Protein AF-M4RYG3-F1 (afdb_monomer)

Nearest PDB structures (foldseek):
  2ox6-assembly2_C  TM=8.100E-01  e=7.794E-06  Shewanella oneidensis MR-1
  7ezy-assembly1_B  TM=7.335E-01  e=9.737E-06  Oceanimonas smirnovii
  1s4k-assembly1_B  TM=7.047E-01  e=8.353E-04  Salmonella enterica subsp. enterica serovar Typhimurium str. LT2
  4ia8-assembly1_B  TM=8.217E-01  e=5.025E-01  Enterobacter sp. RFL1396
  4ia8-assembly1_A  TM=8.139E-01  e=1.224E+00  Enterobacter sp. RFL1396

Radius of gyration: 16.48 Å; Cα contacts (8 Å, |Δi|>4): 133; chains: 1; bounding box: 44×22×44 Å

Secondary structure (DSSP, 8-state):
--HHHHHHHHHHTT--HHHHHHHTTS-HHHHHHHHTTSSPPPHHHHHHHHHHHHHHHHHHHHHHHHHHTT-SSSPEEEEE-SSHHHHHH-TT--S--HHHHHHHHHHHHHHHHHTT--EEEEETT---

pLDDT: mean 92.44, std 10.19, range [41.34, 98.44]

Solvent-accessible surface area (backbone atoms only — not comparable to full-atom values): 7363 Å² total; per-residue (Å²): 130,52,33,68,57,49,52,48,53,41,49,71,43,34,41,53,61,60,52,48,12,59,74,61,74,52,53,46,71,56,52,54,30,22,52,71,57,78,38,85,72,54,69,68,54,53,49,51,52,51,53,49,51,50,53,41,51,55,51,34,53,55,49,46,53,58,49,66,78,54,81,79,72,79,58,49,79,44,79,41,63,95,43,58,73,55,35,75,69,36,95,84,48,74,99,55,56,58,37,32,48,52,39,38,51,52,53,33,45,57,55,31,45,74,73,72,40,54,70,44,79,45,59,67,84,71,84,124

Foldseek 3Di:
DALCVLVVLCVLLQHDLCLLCVLQVHDSVVNVCCNVVVDPDDPSSVVSSVVLVVVLVVVLVVLLVVCVVVPPDAAAEDEAEPDLVRQVPDPPHDNHDNRNSVSSSVVSCVSNVVVVHHYDYDYPPPPD

Mean predicted aligned error: 3.95 Å

Structure (mmCIF, N/CA/C/O backbone):
data_AF-M4RYG3-F1
#
_entry.id   AF-M4RYG3-F1
#
loop_
_atom_site.group_PDB
_atom_site.id
_atom_site.type_symbol
_atom_site.label_atom_id
_atom_site.label_alt_id
_atom_site.label_comp_id
_atom_site.label_asym_id
_atom_site.label_entity_id
_atom_site.label_seq_id
_atom_site.pdbx_PDB_ins_code
_atom_site.Cartn_x
_atom_site.Cartn_y
_atom_site.Cartn_z
_atom_site.occupancy
_atom_site.B_iso_or_equiv
_atom_site.auth_seq_id
_atom_site.auth_comp_id
_atom_site.auth_asym_id
_atom_site.auth_atom_id
_atom_site.pdbx_PDB_model_num
ATOM 1 N N . MET A 1 1 ? 19.816 1.846 -6.768 1.00 91.69 1 MET A N 1
ATOM 2 C CA . MET A 1 1 ? 19.179 0.654 -6.179 1.00 91.69 1 MET A CA 1
ATOM 3 C C . MET A 1 1 ? 19.574 -0.585 -6.973 1.00 91.69 1 MET A C 1
ATOM 5 O O . MET A 1 1 ? 19.619 -0.510 -8.198 1.00 91.69 1 MET A O 1
ATOM 9 N N . SER A 1 2 ? 19.903 -1.695 -6.308 1.00 97.00 2 SER A N 1
ATOM 10 C CA . SER A 1 2 ? 20.164 -2.977 -6.997 1.00 97.00 2 SER A CA 1
ATOM 11 C C . SER A 1 2 ? 18.859 -3.724 -7.337 1.00 97.00 2 SER A C 1
ATOM 13 O O . SER A 1 2 ? 17.842 -3.465 -6.695 1.00 97.00 2 SER A O 1
ATOM 15 N N . PRO A 1 3 ? 18.851 -4.683 -8.287 1.00 98.12 3 PRO A N 1
ATOM 16 C CA . PRO A 1 3 ? 17.680 -5.531 -8.556 1.00 98.12 3 PRO A CA 1
ATOM 17 C C . PRO A 1 3 ? 17.118 -6.243 -7.321 1.00 98.12 3 PRO A C 1
ATOM 19 O O . PRO A 1 3 ? 15.905 -6.265 -7.119 1.00 98.12 3 PRO A O 1
ATOM 22 N N . ALA A 1 4 ? 18.001 -6.781 -6.473 1.00 98.12 4 ALA A N 1
ATOM 23 C CA . ALA A 1 4 ? 17.608 -7.456 -5.239 1.00 98.12 4 ALA A CA 1
ATOM 24 C C . ALA A 1 4 ? 17.014 -6.476 -4.216 1.00 98.12 4 ALA A C 1
ATOM 26 O O . ALA A 1 4 ? 16.006 -6.780 -3.583 1.00 98.12 4 ALA A O 1
ATOM 27 N N . GLU A 1 5 ? 17.607 -5.287 -4.084 1.00 97.94 5 GLU A N 1
ATOM 28 C CA . GLU A 1 5 ? 17.098 -4.227 -3.207 1.00 97.94 5 GLU A CA 1
ATOM 29 C C . GLU A 1 5 ? 15.711 -3.749 -3.661 1.00 97.94 5 GLU A C 1
ATOM 31 O O . GLU A 1 5 ? 14.805 -3.651 -2.839 1.00 97.94 5 GLU A O 1
ATOM 36 N N . PHE A 1 6 ? 15.512 -3.549 -4.968 1.00 98.12 6 PHE A N 1
ATOM 37 C CA . PHE A 1 6 ? 14.218 -3.167 -5.535 1.00 98.12 6 PHE A CA 1
ATOM 38 C C . PHE A 1 6 ? 13.149 -4.232 -5.295 1.00 98.12 6 PHE A C 1
ATOM 40 O O . PHE A 1 6 ? 12.055 -3.905 -4.841 1.00 98.12 6 PHE A O 1
ATOM 47 N N . ASP A 1 7 ? 13.448 -5.511 -5.560 1.00 98.25 7 ASP A N 1
ATOM 48 C CA . ASP A 1 7 ? 12.472 -6.578 -5.310 1.00 98.25 7 ASP A CA 1
ATOM 49 C C . ASP A 1 7 ? 12.146 -6.718 -3.819 1.00 98.25 7 ASP A C 1
ATOM 51 O O . ASP A 1 7 ? 10.994 -6.964 -3.469 1.00 98.25 7 ASP A O 1
ATOM 55 N N . THR A 1 8 ? 13.137 -6.513 -2.948 1.00 98.31 8 THR A N 1
ATOM 56 C CA . THR A 1 8 ? 12.941 -6.551 -1.495 1.00 98.31 8 THR A CA 1
ATOM 57 C C . THR A 1 8 ? 12.017 -5.425 -1.039 1.00 98.31 8 THR A C 1
ATOM 59 O O . THR A 1 8 ? 10.996 -5.717 -0.420 1.00 98.31 8 THR A O 1
ATOM 62 N N . ARG A 1 9 ? 12.309 -4.166 -1.401 1.00 97.81 9 ARG A N 1
ATOM 63 C CA . ARG A 1 9 ? 11.471 -3.014 -1.019 1.00 97.81 9 ARG A CA 1
ATOM 64 C C . ARG A 1 9 ? 10.055 -3.119 -1.581 1.00 97.81 9 ARG A C 1
ATOM 66 O O . ARG A 1 9 ? 9.073 -2.929 -0.878 1.00 97.81 9 ARG A O 1
ATOM 73 N N . ARG A 1 10 ? 9.922 -3.509 -2.849 1.00 98.00 10 ARG A N 1
ATOM 74 C CA . ARG A 1 10 ? 8.618 -3.746 -3.479 1.00 98.00 10 ARG A CA 1
ATOM 75 C C . ARG A 1 10 ? 7.765 -4.735 -2.676 1.00 98.00 10 ARG A C 1
ATOM 77 O O . ARG A 1 10 ? 6.581 -4.498 -2.466 1.00 98.00 10 ARG A O 1
ATOM 84 N N . ARG A 1 11 ? 8.360 -5.853 -2.242 1.00 98.44 11 ARG A N 1
ATOM 85 C CA . ARG A 1 11 ? 7.662 -6.880 -1.452 1.00 98.44 11 ARG A CA 1
ATOM 86 C C . ARG A 1 11 ? 7.344 -6.415 -0.038 1.00 98.44 11 ARG A C 1
ATOM 88 O O . ARG A 1 11 ? 6.287 -6.787 0.456 1.00 98.44 11 ARG A O 1
ATOM 95 N N . SER A 1 12 ? 8.218 -5.637 0.603 1.00 98.06 12 SER A N 1
ATOM 96 C CA . SER A 1 12 ? 7.936 -5.095 1.940 1.00 98.06 12 SER A CA 1
ATOM 97 C C . SER A 1 12 ? 6.786 -4.090 1.920 1.00 98.06 12 SER A C 1
ATOM 99 O O . SER A 1 12 ? 6.028 -4.027 2.878 1.00 98.06 12 SER A O 1
ATOM 101 N N . LEU A 1 13 ? 6.589 -3.389 0.800 1.00 98.12 13 LEU A N 1
ATOM 102 C CA . LEU A 1 13 ? 5.412 -2.552 0.545 1.00 98.12 13 LEU A CA 1
ATOM 103 C C . LEU A 1 13 ? 4.178 -3.355 0.106 1.00 98.12 13 LEU A C 1
ATOM 105 O O . LEU A 1 13 ? 3.184 -2.775 -0.311 1.00 98.12 13 LEU A O 1
ATOM 109 N N . GLY A 1 14 ? 4.227 -4.689 0.137 1.00 98.19 14 GLY A N 1
ATOM 110 C CA . GLY A 1 14 ? 3.093 -5.554 -0.195 1.00 98.19 14 GLY A CA 1
ATOM 111 C C . GLY A 1 14 ? 2.735 -5.612 -1.675 1.00 98.19 14 GLY A C 1
ATOM 112 O O . GLY A 1 14 ? 1.790 -6.310 -2.032 1.00 98.19 14 GLY A O 1
ATOM 113 N N . LEU A 1 15 ? 3.479 -4.922 -2.542 1.00 98.38 15 LEU A N 1
ATOM 114 C CA . LEU A 1 15 ? 3.152 -4.841 -3.957 1.00 98.38 15 LEU A CA 1
ATOM 115 C C . LEU A 1 15 ? 3.365 -6.187 -4.645 1.00 98.38 15 LEU A C 1
ATOM 117 O O . LEU A 1 15 ? 4.376 -6.870 -4.441 1.00 98.38 15 LEU A O 1
ATOM 121 N N . SER A 1 16 ? 2.466 -6.528 -5.557 1.00 98.06 16 SER A N 1
ATOM 122 C CA . SER A 1 16 ? 2.679 -7.525 -6.599 1.00 98.06 16 SER A CA 1
ATOM 123 C C . SER A 1 16 ? 3.504 -6.947 -7.765 1.00 98.06 16 SER A C 1
ATOM 125 O O . SER A 1 16 ? 3.956 -5.798 -7.743 1.00 98.06 16 SER A O 1
ATOM 127 N N . VAL A 1 17 ? 3.782 -7.757 -8.792 1.00 98.19 17 VAL A N 1
ATOM 128 C CA . VAL A 1 17 ? 4.492 -7.274 -9.992 1.00 98.19 17 VAL A CA 1
ATOM 129 C C . VAL A 1 17 ? 3.594 -6.365 -10.831 1.00 98.19 17 VAL A C 1
ATOM 131 O O . VAL A 1 17 ? 4.071 -5.345 -11.319 1.00 98.19 17 VAL A O 1
ATOM 134 N N . ASP A 1 18 ? 2.322 -6.723 -10.978 1.00 98.06 18 ASP A N 1
ATOM 135 C CA . ASP A 1 18 ? 1.312 -5.962 -11.714 1.00 98.06 18 ASP A CA 1
ATOM 136 C C . ASP A 1 18 ? 0.957 -4.647 -11.009 1.00 98.06 18 ASP A C 1
ATOM 138 O O . ASP A 1 18 ? 0.909 -3.608 -11.663 1.00 98.06 18 ASP A O 1
ATOM 142 N N . GLU A 1 19 ? 0.844 -4.632 -9.677 1.00 97.94 19 GLU A N 1
ATOM 143 C CA . GLU A 1 19 ? 0.664 -3.388 -8.913 1.00 97.94 19 GLU A CA 1
ATOM 144 C C . GLU A 1 19 ? 1.871 -2.456 -9.063 1.00 97.94 19 GLU A C 1
ATOM 146 O O . GLU A 1 19 ? 1.712 -1.251 -9.239 1.00 97.94 19 GLU A O 1
ATOM 151 N N . THR A 1 20 ? 3.090 -3.007 -9.071 1.00 98.31 20 THR A N 1
ATOM 152 C CA . THR A 1 20 ? 4.310 -2.217 -9.320 1.00 98.31 20 THR A CA 1
ATOM 153 C C . THR A 1 20 ? 4.339 -1.672 -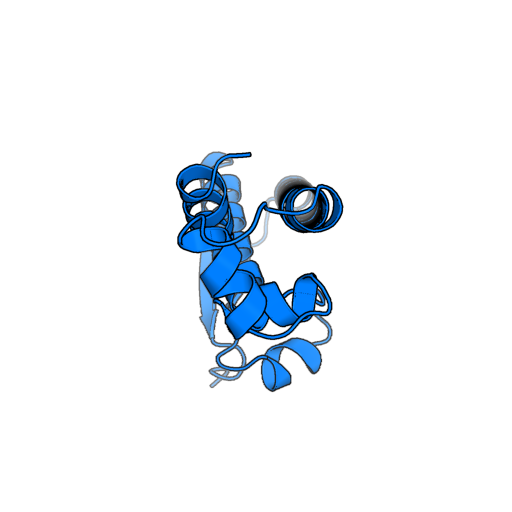10.745 1.00 98.31 20 THR A C 1
ATOM 155 O O . THR A 1 20 ? 4.750 -0.538 -10.978 1.00 98.31 20 THR A O 1
ATOM 158 N N . ALA A 1 21 ? 3.907 -2.474 -11.719 1.00 98.19 21 ALA A N 1
ATOM 159 C CA . ALA A 1 21 ? 3.823 -2.045 -13.105 1.00 98.19 21 ALA A CA 1
ATOM 160 C C . ALA A 1 21 ? 2.813 -0.900 -13.267 1.00 98.19 21 ALA A C 1
ATOM 162 O O . ALA A 1 21 ? 3.144 0.104 -13.898 1.00 98.19 21 ALA A O 1
ATOM 163 N N . ALA A 1 22 ? 1.639 -1.011 -12.639 1.00 97.00 22 ALA A N 1
ATOM 164 C CA . ALA A 1 22 ? 0.630 0.041 -12.608 1.00 97.00 22 ALA A CA 1
ATOM 165 C C . ALA A 1 22 ? 1.152 1.314 -11.922 1.00 97.00 22 ALA A C 1
ATOM 167 O O . ALA A 1 22 ? 1.041 2.395 -12.499 1.00 97.00 22 ALA A O 1
ATOM 168 N N . LEU A 1 23 ? 1.796 1.180 -10.756 1.00 96.56 23 LEU A N 1
ATOM 169 C CA . LEU A 1 23 ? 2.412 2.287 -10.016 1.00 96.56 23 LEU A CA 1
ATOM 170 C C . LEU A 1 23 ? 3.434 3.052 -10.869 1.00 96.56 23 LEU A C 1
ATOM 172 O O . LEU A 1 23 ? 3.458 4.278 -10.863 1.00 96.56 23 LEU A O 1
ATOM 176 N N . CYS A 1 24 ? 4.267 2.333 -11.624 1.00 96.75 24 CYS A N 1
ATOM 177 C CA . CYS A 1 24 ? 5.301 2.931 -12.467 1.00 96.75 24 CYS A CA 1
ATOM 178 C C . CYS A 1 24 ? 4.828 3.281 -13.893 1.00 96.75 24 CYS A C 1
ATOM 180 O O . CYS A 1 24 ? 5.635 3.762 -14.687 1.00 96.75 24 CYS A O 1
ATOM 182 N N . GLY A 1 25 ? 3.571 3.008 -14.262 1.00 97.12 25 GLY A N 1
ATOM 183 C CA . GLY A 1 25 ? 3.057 3.244 -15.618 1.00 97.12 25 GLY A CA 1
ATOM 184 C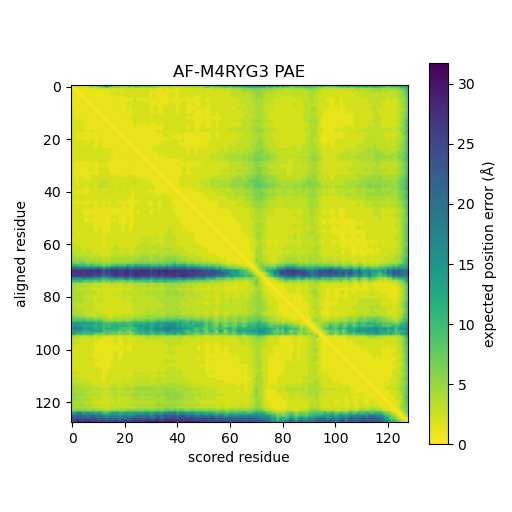 C . GLY A 1 25 ? 3.726 2.391 -16.707 1.00 97.12 25 GLY A C 1
ATOM 185 O O . GLY A 1 25 ? 3.893 2.838 -17.842 1.00 97.12 25 GLY A O 1
ATOM 186 N N . VAL A 1 26 ? 4.141 1.165 -16.375 1.00 98.12 26 VAL A N 1
ATOM 187 C CA . VAL A 1 26 ? 4.825 0.232 -17.287 1.00 98.12 26 VAL A CA 1
ATOM 188 C C . VAL A 1 26 ? 4.085 -1.106 -17.392 1.00 98.12 26 VAL A C 1
ATOM 190 O O . VAL A 1 26 ? 3.024 -1.306 -16.820 1.00 98.12 26 VAL A O 1
ATOM 193 N N . GLN A 1 27 ? 4.643 -2.046 -18.156 1.00 98.25 27 GLN A N 1
ATOM 194 C CA . GLN A 1 27 ? 4.141 -3.420 -18.258 1.00 98.25 27 GLN A CA 1
ATOM 195 C C . GLN A 1 27 ? 4.885 -4.343 -17.282 1.00 98.25 27 GLN A C 1
ATOM 197 O O . GLN A 1 27 ? 6.091 -4.181 -17.090 1.00 98.25 27 GLN A O 1
ATOM 202 N N . ASP A 1 28 ? 4.232 -5.395 -16.782 1.00 98.06 28 ASP A N 1
ATOM 203 C CA . ASP A 1 28 ? 4.815 -6.407 -15.881 1.00 98.06 28 ASP A CA 1
ATOM 204 C C . ASP A 1 28 ? 6.167 -6.948 -16.354 1.00 98.06 28 ASP A C 1
ATOM 206 O O . ASP A 1 28 ? 7.100 -7.143 -15.573 1.00 98.06 28 ASP A O 1
ATOM 210 N N . ARG A 1 29 ? 6.295 -7.192 -17.667 1.00 98.19 29 ARG A N 1
ATOM 211 C CA . ARG A 1 29 ? 7.538 -7.699 -18.266 1.00 98.19 29 ARG A CA 1
ATOM 212 C C . ARG A 1 29 ? 8.722 -6.759 -18.042 1.00 98.19 29 ARG A C 1
ATOM 214 O O . ARG A 1 29 ? 9.853 -7.230 -17.965 1.00 98.19 29 ARG A O 1
ATOM 221 N N . THR A 1 30 ? 8.472 -5.455 -17.952 1.00 98.38 30 THR A N 1
ATOM 222 C CA . THR A 1 30 ? 9.493 -4.438 -17.694 1.00 98.38 30 THR A CA 1
ATOM 223 C C . THR A 1 30 ? 9.980 -4.555 -16.252 1.00 98.38 30 THR A C 1
ATOM 225 O O . THR A 1 30 ? 11.182 -4.679 -16.032 1.00 98.38 30 THR A O 1
ATOM 228 N N . VAL A 1 31 ? 9.059 -4.668 -15.290 1.00 98.25 31 VAL A N 1
ATOM 229 C CA . VAL A 1 31 ? 9.388 -4.877 -13.869 1.00 98.25 31 VAL A CA 1
ATOM 230 C C . VAL A 1 31 ? 10.201 -6.161 -13.669 1.00 98.25 31 VAL A C 1
ATOM 232 O O . VAL A 1 31 ? 11.237 -6.151 -13.008 1.00 98.25 31 VAL A O 1
ATOM 235 N N . ARG A 1 32 ? 9.815 -7.267 -14.319 1.00 98.00 32 ARG A N 1
ATOM 236 C CA . ARG A 1 32 ? 10.567 -8.539 -14.246 1.00 98.00 32 ARG A CA 1
ATOM 237 C C . ARG A 1 32 ? 11.984 -8.433 -14.824 1.00 98.00 32 ARG A C 1
ATOM 239 O O . ARG A 1 32 ? 12.911 -9.081 -14.332 1.00 98.00 32 ARG A O 1
ATOM 246 N N . ARG A 1 33 ? 12.184 -7.619 -15.867 1.00 98.31 33 ARG A N 1
ATOM 247 C CA . ARG A 1 33 ? 13.521 -7.353 -16.427 1.00 98.31 33 ARG A CA 1
ATOM 248 C C . ARG A 1 33 ? 14.385 -6.519 -15.485 1.00 98.31 33 ARG A C 1
ATOM 250 O O . ARG A 1 33 ? 15.582 -6.777 -15.404 1.00 98.31 33 ARG A O 1
ATOM 257 N N . TRP A 1 34 ? 13.795 -5.585 -14.745 1.00 98.38 34 TRP A N 1
ATOM 258 C CA . TRP A 1 34 ? 14.493 -4.868 -13.677 1.00 98.38 34 TRP A CA 1
ATOM 259 C C . TRP A 1 34 ? 14.929 -5.809 -12.552 1.00 98.38 34 TRP A C 1
ATOM 261 O O . TRP A 1 34 ? 16.104 -5.836 -12.202 1.00 98.38 34 TRP A O 1
ATOM 271 N N . GLN A 1 35 ? 14.015 -6.644 -12.051 1.00 96.81 35 GLN A N 1
ATOM 272 C CA . GLN A 1 35 ? 14.267 -7.583 -10.945 1.00 96.81 35 GLN A CA 1
ATOM 273 C C . GLN A 1 35 ? 15.324 -8.647 -11.268 1.00 96.81 35 GLN A C 1
ATOM 275 O O . GLN A 1 35 ? 16.073 -9.066 -10.393 1.00 96.81 35 GLN A O 1
ATOM 280 N N . SER A 1 36 ? 15.405 -9.080 -12.527 1.00 97.50 36 SER A N 1
ATOM 281 C CA . SER A 1 36 ? 16.442 -10.016 -12.989 1.00 97.50 36 SER A CA 1
ATOM 282 C C . SER A 1 36 ? 17.779 -9.341 -13.311 1.00 97.50 36 SER A C 1
ATOM 284 O O . SER A 1 36 ? 18.748 -10.031 -13.614 1.00 97.50 36 SER A O 1
ATOM 286 N N . GLY A 1 37 ? 17.844 -8.006 -13.288 1.00 97.50 37 GLY A N 1
ATOM 287 C CA . GLY A 1 37 ? 19.018 -7.242 -13.712 1.00 97.50 37 GLY A CA 1
ATOM 288 C C . GLY A 1 37 ? 19.243 -7.218 -15.227 1.00 97.50 37 GLY A C 1
ATOM 289 O O . GLY A 1 37 ? 20.267 -6.714 -15.680 1.00 97.50 37 GLY A O 1
ATOM 290 N N . ALA A 1 38 ? 18.297 -7.723 -16.026 1.00 97.38 38 ALA A N 1
ATOM 291 C CA . ALA A 1 38 ? 18.380 -7.705 -17.487 1.00 97.38 38 ALA A CA 1
ATOM 292 C C . ALA A 1 38 ? 18.338 -6.279 -18.064 1.00 97.38 38 ALA A C 1
ATOM 294 O O . ALA A 1 38 ? 18.846 -6.030 -19.157 1.00 97.38 38 ALA A O 1
ATOM 295 N N . THR A 1 39 ? 17.718 -5.345 -17.342 1.00 97.31 39 THR A N 1
ATOM 296 C CA . THR A 1 39 ? 17.718 -3.911 -17.656 1.00 97.31 39 THR A CA 1
ATOM 297 C C . THR A 1 39 ? 17.875 -3.098 -16.373 1.00 97.31 39 THR A C 1
ATOM 299 O O . THR A 1 39 ? 17.354 -3.527 -15.341 1.00 97.31 39 THR A O 1
ATOM 302 N N . PRO A 1 40 ? 18.528 -1.924 -16.417 1.00 97.12 40 PRO A N 1
ATOM 303 C CA . PRO A 1 40 ? 18.657 -1.063 -15.245 1.00 97.12 40 PRO A CA 1
ATOM 304 C C . PRO A 1 40 ? 17.288 -0.577 -14.750 1.00 97.12 40 PRO A C 1
ATOM 306 O O . PRO A 1 40 ? 16.376 -0.361 -15.550 1.00 97.12 40 PRO A O 1
ATOM 309 N N . ILE A 1 41 ? 17.168 -0.392 -13.433 1.00 98.19 41 ILE A N 1
ATOM 310 C CA . ILE A 1 41 ? 15.993 0.210 -12.789 1.00 98.19 41 ILE A CA 1
ATOM 311 C C . ILE A 1 41 ? 16.053 1.735 -12.993 1.00 98.19 41 ILE A C 1
ATOM 313 O O . ILE A 1 41 ? 17.054 2.343 -12.601 1.00 98.19 41 ILE A O 1
ATOM 317 N N . PRO A 1 42 ? 15.024 2.372 -13.579 1.00 97.75 42 PRO A N 1
ATOM 318 C CA . PRO A 1 42 ? 14.951 3.827 -13.682 1.00 97.75 42 PRO A CA 1
ATOM 319 C C . PRO A 1 42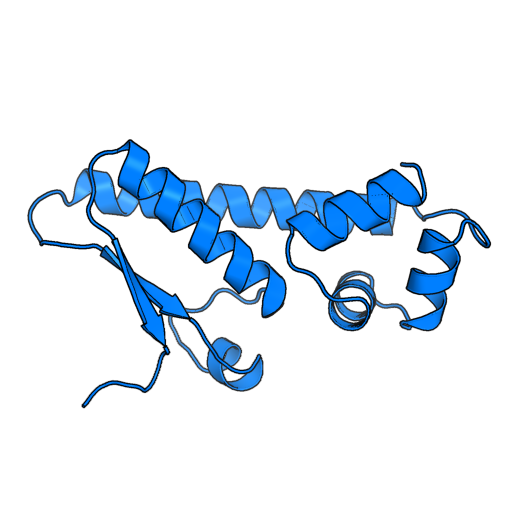 ? 14.872 4.502 -12.307 1.00 97.75 42 PRO A C 1
ATOM 321 O O . PRO A 1 42 ? 14.273 3.957 -11.378 1.00 97.75 42 PRO A O 1
ATOM 324 N N . ALA A 1 43 ? 15.421 5.715 -12.196 1.00 97.31 43 ALA A N 1
ATOM 325 C CA . ALA A 1 43 ? 15.325 6.514 -10.972 1.00 97.31 43 ALA A CA 1
ATOM 326 C C . ALA A 1 43 ? 13.860 6.744 -10.568 1.00 97.31 43 ALA A C 1
ATOM 328 O O . ALA A 1 43 ? 13.510 6.499 -9.420 1.00 97.31 43 ALA A O 1
ATOM 329 N N . ASP A 1 44 ? 12.995 7.070 -11.531 1.00 97.50 44 ASP A N 1
ATOM 330 C CA . ASP A 1 44 ? 11.563 7.302 -11.299 1.00 97.50 44 ASP A CA 1
ATOM 331 C C . ASP A 1 44 ? 10.846 6.071 -10.726 1.00 97.50 44 ASP A C 1
ATOM 333 O O . ASP A 1 44 ? 9.979 6.201 -9.870 1.00 97.50 44 ASP A O 1
ATOM 337 N N . ALA A 1 45 ? 11.235 4.858 -11.139 1.00 97.75 45 ALA A N 1
ATOM 338 C CA . ALA A 1 45 ? 10.664 3.628 -10.590 1.00 97.75 45 ALA A CA 1
ATOM 339 C C . ALA A 1 45 ? 11.090 3.402 -9.131 1.00 97.75 45 ALA A C 1
ATOM 341 O O . ALA A 1 45 ? 10.301 2.911 -8.329 1.00 97.75 45 ALA A O 1
ATOM 342 N N . SER A 1 46 ? 12.326 3.773 -8.779 1.00 97.25 46 SER A N 1
ATOM 343 C CA . SER A 1 46 ? 12.790 3.733 -7.384 1.00 97.25 46 SER A CA 1
ATOM 344 C C . SER A 1 46 ? 12.077 4.799 -6.547 1.00 97.25 46 SER A C 1
ATOM 346 O O . SER A 1 46 ? 11.548 4.484 -5.486 1.00 97.25 46 SER A O 1
ATOM 348 N N . GLY A 1 47 ? 11.984 6.026 -7.069 1.00 98.00 47 GLY A N 1
ATOM 349 C CA . GLY A 1 47 ? 11.295 7.139 -6.416 1.00 98.00 47 GLY A CA 1
ATOM 350 C C . GLY A 1 47 ? 9.796 6.898 -6.226 1.00 98.00 47 GLY A C 1
ATOM 351 O O . GLY A 1 47 ? 9.225 7.370 -5.249 1.00 98.00 47 GLY A O 1
ATOM 352 N N . ALA A 1 48 ? 9.154 6.118 -7.101 1.00 97.50 48 ALA A N 1
ATOM 353 C CA . ALA A 1 48 ? 7.760 5.712 -6.930 1.00 97.50 48 ALA A CA 1
ATOM 354 C C . ALA A 1 48 ? 7.559 4.773 -5.726 1.00 97.50 48 ALA A C 1
ATOM 356 O O . ALA A 1 48 ? 6.555 4.903 -5.029 1.00 97.50 48 ALA A O 1
ATOM 357 N N . LEU A 1 49 ? 8.503 3.858 -5.457 1.00 97.75 49 LEU A N 1
ATOM 358 C CA . LEU A 1 49 ? 8.457 3.024 -4.248 1.00 97.75 49 LEU A CA 1
ATOM 359 C C . LEU A 1 49 ? 8.670 3.869 -2.989 1.00 97.75 49 LEU A C 1
ATOM 361 O O . LEU A 1 49 ? 7.920 3.718 -2.034 1.00 97.75 49 LEU A O 1
ATOM 365 N N . GLU A 1 50 ? 9.647 4.779 -3.017 1.00 97.50 50 GLU A N 1
ATOM 366 C CA . GLU A 1 50 ? 9.938 5.689 -1.898 1.00 97.50 50 GLU A CA 1
ATOM 367 C C . GLU A 1 50 ? 8.737 6.595 -1.595 1.00 97.50 50 GLU A C 1
ATOM 369 O O . GLU A 1 50 ? 8.292 6.680 -0.458 1.00 97.50 50 GLU A O 1
ATOM 374 N N . SER A 1 51 ? 8.116 7.174 -2.626 1.00 96.81 51 SER A N 1
ATOM 375 C CA . SER A 1 51 ? 6.926 8.021 -2.459 1.00 96.81 51 SER A CA 1
ATOM 376 C C . SER A 1 51 ? 5.729 7.251 -1.893 1.00 96.81 51 SER A C 1
ATOM 378 O O . SER A 1 51 ? 4.929 7.813 -1.147 1.00 96.81 51 SER A O 1
ATOM 380 N N . LEU A 1 52 ? 5.571 5.976 -2.266 1.00 97.00 52 LEU A N 1
ATOM 381 C CA . LEU A 1 52 ? 4.518 5.120 -1.722 1.00 97.00 52 LEU A CA 1
ATOM 382 C C . LEU A 1 52 ? 4.776 4.797 -0.246 1.00 97.00 52 LEU A C 1
ATOM 384 O O . LEU A 1 52 ? 3.849 4.876 0.556 1.00 97.00 52 LEU A O 1
ATOM 388 N N . GLU A 1 53 ? 6.016 4.456 0.100 1.00 97.38 53 GLU A N 1
ATOM 389 C CA . GLU A 1 53 ? 6.450 4.200 1.476 1.00 97.38 53 GLU A CA 1
ATOM 390 C C . GLU A 1 53 ? 6.209 5.422 2.372 1.00 97.38 53 GLU A C 1
ATOM 392 O O . GLU A 1 53 ? 5.551 5.298 3.405 1.00 97.38 53 GLU A O 1
ATOM 397 N N . ASP A 1 54 ? 6.620 6.611 1.925 1.00 97.12 54 ASP A N 1
ATOM 398 C CA . ASP A 1 54 ? 6.387 7.876 2.632 1.00 97.12 54 ASP A CA 1
ATOM 399 C C . ASP A 1 54 ? 4.886 8.154 2.816 1.00 97.12 54 ASP A C 1
ATOM 401 O O . ASP A 1 54 ? 4.436 8.547 3.894 1.00 97.12 54 ASP A O 1
ATOM 405 N N . ALA A 1 55 ? 4.078 7.923 1.774 1.00 95.25 55 ALA A N 1
ATOM 406 C CA . ALA A 1 55 ? 2.632 8.120 1.839 1.00 95.25 55 ALA A CA 1
ATOM 407 C C . ALA A 1 55 ? 1.939 7.139 2.800 1.00 95.25 55 ALA A C 1
ATOM 409 O O . ALA A 1 55 ? 0.942 7.510 3.429 1.00 95.25 55 ALA A O 1
ATOM 410 N N . MET A 1 56 ? 2.446 5.905 2.903 1.00 96.19 56 MET A N 1
ATOM 411 C CA . MET A 1 56 ? 1.990 4.909 3.874 1.00 96.19 56 MET A CA 1
ATOM 412 C C . MET A 1 56 ? 2.387 5.310 5.296 1.00 96.19 56 MET A C 1
ATOM 414 O O . MET A 1 56 ? 1.529 5.295 6.174 1.00 96.19 56 MET A O 1
ATOM 418 N N . GLY A 1 57 ? 3.639 5.726 5.513 1.00 96.81 57 GLY A N 1
ATOM 419 C CA . GLY A 1 57 ? 4.122 6.194 6.815 1.00 96.81 57 GLY A CA 1
ATOM 420 C C . GLY A 1 57 ? 3.318 7.384 7.335 1.00 96.81 57 GLY A C 1
ATOM 421 O O . GLY A 1 57 ? 2.774 7.328 8.433 1.00 96.81 57 GLY A O 1
ATOM 422 N N . LEU A 1 58 ? 3.111 8.404 6.496 1.00 96.00 58 LEU A N 1
ATOM 423 C CA . LEU A 1 58 ? 2.296 9.566 6.859 1.00 96.00 58 LEU A CA 1
ATOM 424 C C . LEU A 1 58 ? 0.852 9.178 7.224 1.00 96.00 58 LEU A C 1
ATOM 426 O O . LEU A 1 58 ? 0.274 9.743 8.147 1.00 96.00 58 LEU A O 1
ATOM 430 N N . ALA A 1 59 ? 0.259 8.214 6.511 1.00 93.75 59 ALA A N 1
ATOM 431 C CA . ALA A 1 59 ? -1.092 7.743 6.817 1.00 93.75 59 ALA A CA 1
ATOM 432 C C . ALA A 1 59 ? -1.170 7.030 8.177 1.00 93.75 59 ALA A C 1
ATOM 434 O O . ALA A 1 59 ? -2.154 7.198 8.898 1.00 93.75 59 ALA A O 1
ATOM 435 N N . VAL A 1 60 ? -0.146 6.245 8.522 1.00 96.56 60 VAL A N 1
ATOM 436 C CA . VAL A 1 60 ? -0.035 5.584 9.829 1.00 96.56 60 VAL A CA 1
ATOM 437 C C . VAL A 1 60 ? 0.119 6.627 10.937 1.00 96.56 60 VAL A C 1
ATOM 439 O O . VAL A 1 60 ? -0.637 6.587 11.905 1.00 96.56 60 VAL A O 1
ATOM 442 N N . ASP A 1 61 ? 1.008 7.606 10.767 1.00 96.56 61 ASP A N 1
ATOM 443 C CA . ASP A 1 61 ? 1.236 8.669 11.755 1.00 96.56 61 ASP A CA 1
ATOM 444 C C . ASP A 1 61 ?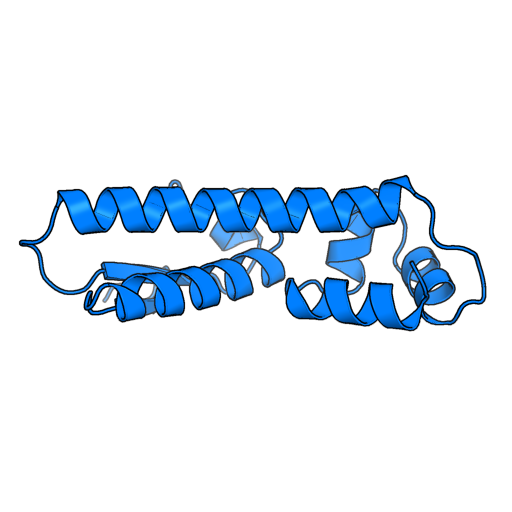 -0.034 9.498 12.021 1.00 96.56 61 ASP A C 1
ATOM 446 O O . ASP A 1 61 ? -0.380 9.787 13.172 1.00 96.56 61 ASP A O 1
ATOM 450 N N . GLU A 1 62 ? -0.771 9.855 10.962 1.00 93.62 62 GLU A N 1
ATOM 451 C CA . GLU A 1 62 ? -2.059 10.554 11.061 1.00 93.62 62 GLU A CA 1
ATOM 452 C C . GLU A 1 62 ? -3.090 9.736 11.854 1.00 93.62 62 GLU A C 1
ATOM 454 O O . GLU A 1 62 ? -3.804 10.285 12.700 1.00 93.62 62 GLU A O 1
ATOM 459 N N . LEU A 1 63 ? -3.165 8.426 11.603 1.00 92.38 63 LEU A N 1
ATOM 460 C CA . LEU A 1 63 ? -4.080 7.520 12.294 1.00 92.38 63 LEU A CA 1
ATOM 461 C C . LEU A 1 63 ? -3.730 7.381 13.781 1.00 92.38 63 LEU A C 1
ATOM 463 O O . LEU A 1 63 ? -4.621 7.497 14.624 1.00 92.38 63 LEU A O 1
ATOM 467 N N . VAL A 1 64 ? -2.453 7.162 14.107 1.00 94.19 64 VAL A N 1
ATOM 468 C CA . VAL A 1 64 ? -1.976 7.033 15.494 1.00 94.19 64 VAL A CA 1
ATOM 469 C C . VAL A 1 64 ? -2.236 8.322 16.272 1.00 94.19 64 VAL A C 1
ATOM 471 O O . VAL A 1 64 ? -2.786 8.279 17.374 1.00 94.19 64 VAL A O 1
ATOM 474 N N . THR A 1 65 ? -1.942 9.481 15.678 1.00 93.75 65 THR A N 1
ATOM 475 C CA . THR A 1 65 ? -2.250 10.792 16.278 1.00 93.75 65 THR A CA 1
ATOM 476 C C . THR A 1 65 ? -3.751 10.933 16.547 1.00 93.75 65 THR A C 1
ATOM 478 O O . THR A 1 65 ? -4.179 11.288 17.643 1.00 93.75 65 THR A O 1
ATOM 481 N N . PHE A 1 66 ? -4.588 10.589 15.565 1.00 90.00 66 PHE A N 1
ATOM 482 C CA . PHE A 1 66 ? -6.042 10.661 15.704 1.00 90.00 66 PHE A CA 1
ATOM 483 C C . PHE A 1 66 ? -6.587 9.745 16.812 1.00 90.00 66 PHE A C 1
ATOM 485 O O . PHE A 1 66 ? -7.559 10.113 17.487 1.00 90.00 66 PHE A O 1
ATOM 492 N N . ALA A 1 67 ? -6.010 8.549 16.961 1.00 90.75 67 ALA A N 1
ATOM 493 C CA . ALA A 1 67 ? -6.425 7.550 17.939 1.00 90.75 67 ALA A CA 1
ATOM 494 C C . ALA A 1 67 ? -5.991 7.926 19.365 1.00 90.75 67 ALA A C 1
ATOM 496 O O . ALA A 1 67 ? -6.811 7.874 20.285 1.00 90.75 67 ALA A O 1
ATOM 497 N N . THR A 1 68 ? -4.746 8.380 19.537 1.00 88.12 68 THR A N 1
ATOM 498 C CA . THR A 1 68 ? -4.187 8.812 20.832 1.00 88.12 68 THR A CA 1
ATOM 499 C C . THR A 1 68 ? -4.887 10.062 21.385 1.00 88.12 68 THR A C 1
ATOM 501 O O . THR A 1 68 ? -5.150 10.150 22.584 1.00 88.12 68 THR A O 1
ATOM 504 N N . ASP A 1 69 ? -5.333 10.981 20.525 1.00 85.56 69 ASP A N 1
ATOM 505 C CA . ASP A 1 69 ? -6.126 12.150 20.940 1.00 85.56 69 ASP A CA 1
ATOM 506 C C . ASP A 1 69 ? -7.544 11.793 21.437 1.00 85.56 69 ASP A C 1
ATOM 508 O O . ASP A 1 69 ? -8.234 12.620 22.044 1.00 85.56 69 ASP A O 1
ATOM 512 N N . ARG A 1 70 ? -8.024 10.568 21.179 1.00 73.56 70 ARG A N 1
ATOM 513 C CA . ARG A 1 70 ? -9.405 10.132 21.453 1.00 73.56 70 ARG A CA 1
ATOM 514 C C . ARG A 1 70 ? -9.533 9.004 22.486 1.00 73.56 70 ARG A C 1
ATOM 516 O O . ARG A 1 70 ? -10.616 8.420 22.546 1.00 73.56 70 ARG A O 1
ATOM 523 N N . VAL A 1 71 ? -8.498 8.728 23.296 1.00 58.34 71 VAL A N 1
ATOM 524 C CA . VAL A 1 71 ? -8.299 7.559 24.208 1.00 58.34 71 VAL A CA 1
ATOM 525 C C . VAL A 1 71 ? -9.439 7.291 25.219 1.00 58.34 71 VAL A C 1
ATOM 527 O O . VAL A 1 71 ? -9.283 7.350 26.430 1.00 58.34 71 VAL A O 1
ATOM 530 N N . ALA A 1 72 ? -10.641 6.959 24.752 1.00 54.22 72 ALA A N 1
ATOM 531 C CA . ALA A 1 72 ? -11.764 6.598 25.619 1.00 54.22 72 ALA A CA 1
ATOM 532 C C . ALA A 1 72 ? -12.765 5.609 24.993 1.00 54.22 72 ALA A C 1
ATOM 534 O O . ALA A 1 72 ? -13.842 5.424 25.557 1.00 54.22 72 ALA A O 1
ATOM 535 N N . LYS A 1 73 ? -12.487 4.999 23.828 1.00 65.38 73 LYS A N 1
ATOM 536 C CA . LYS A 1 73 ? -13.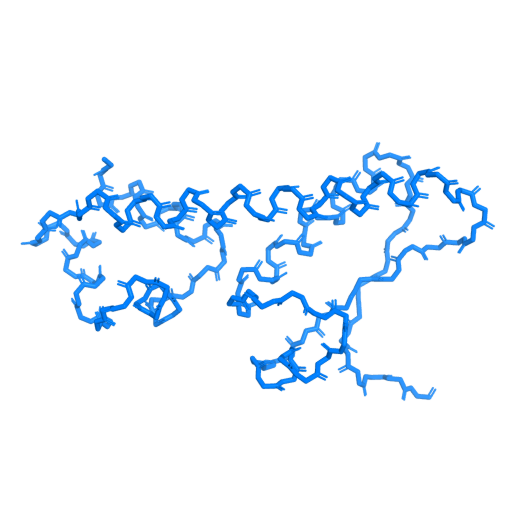531 4.311 23.036 1.00 65.38 73 LYS A CA 1
ATOM 537 C C . LYS A 1 73 ? -13.184 2.909 22.512 1.00 65.38 73 LYS A C 1
ATOM 539 O O . LYS A 1 73 ? -13.592 2.575 21.408 1.00 65.38 73 LYS A O 1
ATOM 544 N N . GLY A 1 74 ? -12.543 2.075 23.331 1.00 76.88 74 GLY A N 1
ATOM 545 C CA . GLY A 1 74 ? -12.325 0.660 22.991 1.00 76.88 74 GLY A CA 1
ATOM 546 C C . GLY A 1 74 ? -11.326 0.455 21.842 1.00 76.88 74 GLY 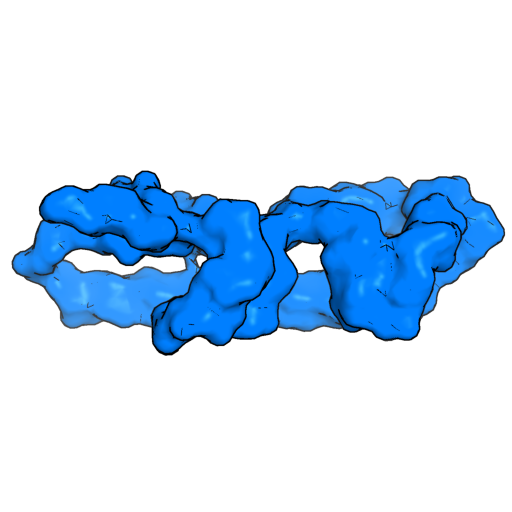A C 1
ATOM 547 O O . GLY A 1 74 ? -10.587 1.394 21.534 1.00 76.88 74 GLY A O 1
ATOM 548 N N . PRO A 1 75 ? -11.277 -0.754 21.248 1.00 87.25 75 PRO A N 1
ATOM 549 C CA . PRO A 1 75 ? -10.307 -1.079 20.209 1.00 87.25 75 PRO A CA 1
ATOM 550 C C . PRO A 1 75 ? -10.525 -0.255 18.935 1.00 87.25 75 PRO A C 1
ATOM 552 O O . PRO A 1 75 ? -11.653 0.097 18.575 1.00 87.25 75 PRO A O 1
ATOM 555 N N . VAL A 1 76 ? -9.431 0.049 18.239 1.00 91.38 76 VAL A N 1
ATOM 556 C CA . VAL A 1 76 ? -9.453 0.667 16.912 1.00 91.38 76 VAL A CA 1
ATOM 557 C C . VAL A 1 76 ? -9.690 -0.417 15.867 1.00 91.38 76 VAL A C 1
ATOM 559 O O . VAL A 1 76 ? -8.888 -1.333 15.716 1.00 91.38 76 VAL A O 1
ATOM 562 N N . LEU A 1 77 ? -10.778 -0.285 15.110 1.00 91.50 77 LEU A N 1
ATOM 563 C CA . LEU A 1 77 ? -11.102 -1.192 14.013 1.00 91.50 77 LEU A CA 1
ATOM 564 C C . LEU A 1 77 ? -10.414 -0.756 12.711 1.00 91.50 77 LEU A C 1
ATOM 566 O O . LEU A 1 77 ? -10.638 0.354 12.219 1.00 91.50 77 LEU A O 1
ATOM 570 N N . LEU A 1 78 ? -9.611 -1.647 12.131 1.00 93.25 78 LEU A N 1
ATOM 571 C CA . LEU A 1 78 ? -8.924 -1.472 10.854 1.00 93.25 78 LEU A CA 1
ATOM 572 C C . LEU A 1 78 ? -9.526 -2.387 9.782 1.00 93.25 78 LEU A C 1
ATOM 574 O O . LEU A 1 78 ? -9.549 -3.610 9.905 1.00 93.25 78 LEU A O 1
ATOM 578 N N . TRP A 1 79 ? -9.969 -1.793 8.676 1.00 92.75 79 TRP A N 1
ATOM 579 C CA . TRP A 1 79 ? -10.638 -2.528 7.604 1.00 92.75 79 TRP A CA 1
ATOM 580 C C . TRP A 1 79 ? -9.667 -3.094 6.567 1.00 92.75 79 TRP A C 1
ATOM 582 O O . TRP A 1 79 ? -8.801 -2.393 6.044 1.00 92.75 79 TRP A O 1
ATOM 592 N N . ARG A 1 80 ? -9.864 -4.356 6.184 1.00 93.75 80 ARG A N 1
ATOM 593 C CA . ARG A 1 80 ? -9.221 -5.023 5.044 1.00 93.75 80 ARG A CA 1
ATOM 594 C C . ARG A 1 80 ? -10.223 -5.229 3.913 1.00 93.75 80 ARG A C 1
ATOM 596 O O . ARG A 1 80 ? -11.388 -5.520 4.144 1.00 93.75 80 ARG A O 1
ATOM 603 N N . TYR A 1 81 ? -9.746 -5.155 2.676 1.00 93.50 81 TYR A N 1
ATOM 604 C CA . TYR A 1 81 ? -10.562 -5.353 1.475 1.00 93.50 81 TYR A CA 1
ATOM 605 C C . TYR A 1 81 ? -10.050 -6.562 0.697 1.00 93.50 81 TYR A C 1
ATOM 607 O O . TYR A 1 81 ? -8.839 -6.802 0.663 1.00 93.50 81 TYR A O 1
ATOM 615 N N . ARG A 1 82 ? -10.946 -7.342 0.079 1.00 93.38 82 ARG A N 1
ATOM 616 C CA . ARG A 1 82 ? -10.562 -8.545 -0.680 1.00 93.38 82 ARG A CA 1
ATOM 617 C C . ARG A 1 82 ? -10.141 -8.202 -2.101 1.00 93.38 82 ARG A C 1
ATOM 619 O O . ARG A 1 82 ? -9.349 -8.931 -2.694 1.00 93.38 82 ARG A O 1
ATOM 626 N N . THR A 1 83 ? -10.666 -7.108 -2.647 1.00 93.69 83 THR A N 1
ATOM 627 C CA . THR A 1 83 ? -10.370 -6.652 -4.009 1.00 93.69 83 THR A CA 1
ATOM 628 C C . THR A 1 83 ? -10.107 -5.149 -4.068 1.00 93.69 83 THR A C 1
ATOM 630 O O . THR A 1 83 ? -10.633 -4.386 -3.258 1.00 93.69 83 THR A O 1
ATOM 633 N N . GLN A 1 84 ? -9.351 -4.707 -5.082 1.00 93.00 84 GLN A N 1
ATOM 634 C CA . GLN A 1 84 ? -9.134 -3.278 -5.343 1.00 93.00 84 GLN A CA 1
ATOM 635 C C . GLN A 1 84 ? -10.469 -2.542 -5.539 1.00 93.00 84 GLN A C 1
ATOM 637 O O . GLN A 1 84 ? -10.670 -1.470 -4.992 1.00 93.00 84 GLN A O 1
ATOM 642 N N . ALA A 1 85 ? -11.433 -3.156 -6.234 1.00 91.81 85 ALA A N 1
ATOM 643 C CA . ALA A 1 85 ? -12.740 -2.547 -6.478 1.00 91.81 85 ALA A CA 1
ATOM 644 C C . ALA A 1 85 ? -13.600 -2.387 -5.210 1.00 91.81 85 ALA A C 1
ATOM 646 O O . ALA A 1 85 ? -14.481 -1.531 -5.169 1.00 91.81 85 ALA A O 1
ATOM 647 N N . GLU A 1 86 ? -13.428 -3.233 -4.192 1.00 91.62 86 GLU A N 1
ATOM 648 C CA . GLU A 1 86 ? -14.045 -3.019 -2.873 1.00 91.62 86 GLU A CA 1
ATOM 649 C C . GLU A 1 86 ? -13.382 -1.859 -2.143 1.00 91.62 86 GLU A C 1
ATOM 651 O O . GLU A 1 86 ? -14.089 -0.990 -1.638 1.00 91.62 86 GLU A O 1
ATOM 656 N N . GLN A 1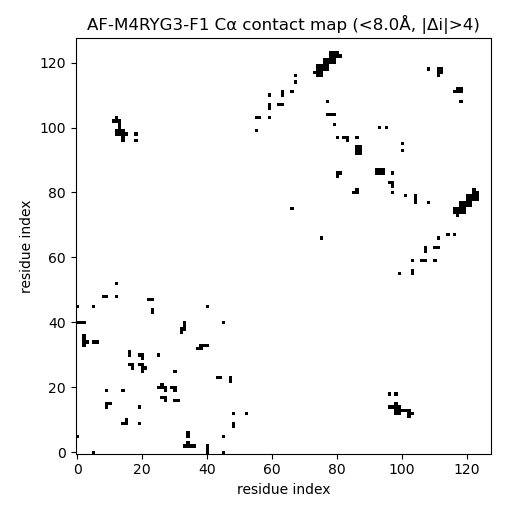 87 ? -12.047 -1.824 -2.149 1.00 92.38 87 GLN A N 1
ATOM 657 C CA . GLN A 1 87 ? -11.278 -0.743 -1.549 1.00 92.38 87 GLN A CA 1
ATOM 658 C C . GLN A 1 87 ? -11.650 0.606 -2.177 1.00 92.38 87 GLN A C 1
ATOM 660 O O . GLN A 1 87 ? -12.067 1.507 -1.463 1.00 92.38 87 GLN A O 1
ATOM 665 N N . ASP A 1 88 ? -11.612 0.730 -3.503 1.00 89.75 88 ASP A N 1
ATOM 666 C CA . ASP A 1 88 ? -11.878 1.987 -4.218 1.00 89.75 88 ASP A CA 1
ATOM 667 C C . ASP A 1 88 ? -13.304 2.524 -4.006 1.00 89.75 88 ASP A C 1
ATOM 669 O O . ASP A 1 88 ? -13.553 3.721 -4.148 1.00 89.75 88 ASP A O 1
ATOM 673 N N . ARG A 1 89 ? -14.265 1.646 -3.685 1.00 87.81 89 ARG A N 1
ATOM 674 C CA . ARG A 1 89 ? -15.647 2.039 -3.360 1.00 87.81 89 ARG A CA 1
ATOM 675 C C . ARG A 1 89 ? -15.811 2.497 -1.914 1.00 87.81 89 ARG A C 1
ATOM 677 O O . ARG A 1 89 ? -16.833 3.108 -1.600 1.00 87.81 89 ARG A O 1
ATOM 684 N N . SER A 1 90 ? -14.864 2.177 -1.037 1.00 84.25 90 SER A N 1
ATOM 685 C CA . SER A 1 90 ? -14.947 2.542 0.369 1.00 84.25 90 SER A CA 1
ATOM 686 C C . SER A 1 90 ? -14.662 4.034 0.549 1.00 84.25 90 SER A C 1
ATOM 688 O O . SER A 1 90 ? -13.608 4.510 0.129 1.00 84.25 90 SER A O 1
ATOM 690 N N . PRO A 1 91 ? -15.536 4.784 1.243 1.00 75.69 91 PRO A N 1
ATOM 691 C CA . PRO A 1 91 ? -15.271 6.183 1.573 1.00 75.69 91 PRO A CA 1
ATOM 692 C C . PRO A 1 91 ? -14.095 6.346 2.550 1.00 75.69 91 PRO A C 1
ATOM 694 O O . PRO A 1 91 ? -13.603 7.456 2.737 1.00 75.69 91 PRO A O 1
ATOM 697 N N . HIS A 1 92 ? -13.662 5.253 3.185 1.00 67.56 92 HIS A N 1
ATOM 698 C CA . HIS A 1 92 ? -12.591 5.231 4.178 1.00 67.56 92 HIS A CA 1
ATOM 699 C C . HIS A 1 92 ? -11.253 4.745 3.615 1.00 67.56 92 HIS A C 1
ATOM 701 O O . HIS A 1 92 ? -10.237 4.846 4.300 1.00 67.56 92 HIS A O 1
ATOM 707 N N . ALA A 1 93 ? -11.223 4.208 2.394 1.00 66.06 93 ALA A N 1
ATOM 708 C CA . ALA A 1 93 ? -9.987 3.704 1.821 1.00 66.06 93 ALA A CA 1
ATOM 709 C C . ALA A 1 93 ? -9.187 4.815 1.134 1.00 66.06 93 ALA A C 1
ATOM 711 O O . ALA A 1 93 ? -9.700 5.557 0.296 1.00 66.06 93 ALA A O 1
ATOM 712 N N . ARG A 1 94 ? -7.883 4.883 1.427 1.00 67.88 94 ARG A N 1
ATOM 713 C CA . ARG A 1 94 ? -6.944 5.609 0.563 1.00 67.88 94 ARG A CA 1
ATOM 714 C C . ARG A 1 94 ? -6.799 4.870 -0.771 1.00 67.88 94 ARG A C 1
ATOM 716 O O . ARG A 1 94 ? -6.849 3.640 -0.831 1.00 67.88 94 ARG A O 1
ATOM 723 N N . SER A 1 95 ? -6.550 5.635 -1.833 1.00 79.38 95 SER A N 1
ATOM 724 C CA . SER A 1 95 ? -6.227 5.121 -3.170 1.00 79.38 95 SER A CA 1
ATOM 725 C C . SER A 1 95 ? -4.804 4.546 -3.201 1.00 79.38 95 SER A C 1
ATOM 727 O O . SER A 1 95 ? -3.895 5.132 -3.786 1.00 79.38 95 SER A O 1
ATOM 729 N N . LEU A 1 96 ? -4.604 3.413 -2.532 1.00 92.06 96 LEU A N 1
ATOM 730 C CA . LEU A 1 96 ? -3.377 2.618 -2.555 1.00 92.06 96 LEU A CA 1
ATOM 731 C C . LEU A 1 96 ? -3.612 1.328 -3.350 1.00 92.06 96 LEU A C 1
ATOM 733 O O . LEU A 1 96 ? -4.741 0.828 -3.360 1.00 92.06 96 LEU A O 1
ATOM 737 N N . PRO A 1 97 ? -2.566 0.733 -3.946 1.00 95.50 97 PRO A N 1
ATOM 738 C CA . PRO A 1 97 ? -2.631 -0.660 -4.372 1.00 95.50 97 PRO A CA 1
ATOM 739 C C . PRO A 1 97 ? -3.093 -1.562 -3.219 1.00 95.50 97 PRO A C 1
ATOM 741 O O . PRO A 1 97 ? -2.707 -1.344 -2.068 1.00 95.50 97 PRO A O 1
ATOM 744 N N . LEU A 1 98 ? -3.910 -2.568 -3.515 1.00 95.81 98 LEU A N 1
ATOM 745 C CA . LEU A 1 98 ? -4.516 -3.464 -2.528 1.00 95.81 98 LEU A CA 1
ATOM 746 C C . LEU A 1 98 ? -3.481 -4.117 -1.597 1.00 95.81 98 LEU A C 1
ATOM 748 O O . LEU A 1 98 ? -3.699 -4.223 -0.383 1.00 95.81 98 LEU A O 1
ATOM 752 N N . GLY A 1 99 ? -2.349 -4.547 -2.161 1.00 96.94 99 GLY A N 1
ATOM 753 C CA . GLY A 1 99 ? -1.222 -5.100 -1.415 1.00 96.94 99 GLY A CA 1
ATOM 754 C C . GLY A 1 99 ? -0.557 -4.074 -0.494 1.00 96.94 99 GLY A C 1
ATOM 755 O O . GLY A 1 99 ? -0.291 -4.368 0.673 1.00 96.94 99 GLY A O 1
ATOM 756 N N . ALA A 1 100 ? -0.385 -2.840 -0.969 1.00 97.25 100 ALA A N 1
ATOM 757 C CA . ALA A 1 100 ? 0.168 -1.742 -0.176 1.00 97.25 100 ALA A CA 1
ATOM 758 C C . ALA A 1 100 ? -0.759 -1.328 0.967 1.00 97.25 100 ALA A C 1
ATOM 760 O O . ALA A 1 100 ? -0.311 -1.168 2.100 1.00 97.25 100 ALA A O 1
ATOM 761 N N . HIS A 1 101 ? -2.067 -1.262 0.715 1.00 96.06 101 HIS A N 1
ATOM 762 C CA . HIS A 1 101 ? -3.053 -1.056 1.770 1.00 96.06 101 HIS A CA 1
ATOM 763 C C . HIS A 1 101 ? -2.983 -2.169 2.829 1.00 96.06 101 HIS A C 1
ATOM 765 O O . HIS A 1 101 ? -3.106 -1.898 4.017 1.00 96.06 101 HIS A O 1
ATOM 771 N N . ALA A 1 102 ? -2.745 -3.426 2.435 1.00 96.50 102 ALA A N 1
ATOM 772 C CA . ALA A 1 102 ? -2.555 -4.525 3.386 1.00 96.50 102 ALA A CA 1
ATOM 773 C C . ALA A 1 102 ? -1.385 -4.296 4.338 1.00 96.50 102 ALA A C 1
ATOM 775 O O . ALA A 1 102 ? -1.538 -4.488 5.541 1.00 96.50 102 ALA A O 1
ATOM 776 N N . MET A 1 103 ? -0.235 -3.894 3.798 1.00 98.06 103 MET A N 1
ATOM 777 C CA . MET A 1 103 ? 0.953 -3.639 4.611 1.00 98.06 103 MET A CA 1
ATOM 778 C C . MET A 1 103 ? 0.813 -2.370 5.439 1.00 98.06 103 MET A C 1
ATOM 780 O O . MET A 1 103 ? 1.204 -2.379 6.597 1.00 98.06 103 MET A O 1
ATOM 784 N N . MET A 1 104 ? 0.154 -1.335 4.915 1.00 97.12 104 MET A N 1
ATOM 785 C CA . MET A 1 104 ? -0.170 -0.136 5.689 1.00 97.12 104 MET A CA 1
ATOM 786 C C . MET A 1 104 ? -1.032 -0.473 6.914 1.00 97.12 104 MET A C 1
ATOM 788 O O . MET A 1 104 ? -0.782 0.057 7.988 1.00 97.12 104 MET A O 1
ATOM 792 N N . ILE A 1 105 ? -2.017 -1.370 6.779 1.00 96.56 105 ILE A N 1
ATOM 793 C CA . ILE A 1 105 ? -2.849 -1.822 7.908 1.00 96.56 105 ILE A CA 1
ATOM 794 C C . ILE A 1 105 ? -2.014 -2.580 8.947 1.00 96.56 105 ILE A C 1
ATOM 796 O O . ILE A 1 105 ? -2.216 -2.373 10.138 1.00 96.56 105 ILE A O 1
ATOM 800 N N . ALA A 1 106 ? -1.060 -3.411 8.518 1.00 98.12 106 ALA A N 1
ATOM 801 C CA . ALA A 1 106 ? -0.143 -4.076 9.444 1.00 98.12 106 ALA A CA 1
ATOM 802 C C . ALA A 1 106 ? 0.738 -3.061 10.195 1.00 98.12 106 ALA A C 1
ATOM 804 O O . ALA A 1 106 ? 0.831 -3.123 11.413 1.00 98.12 106 ALA A O 1
ATOM 805 N N . TRP A 1 107 ? 1.306 -2.077 9.488 1.00 98.12 107 TRP A N 1
ATOM 806 C CA . TRP A 1 107 ? 2.106 -1.013 10.108 1.00 98.12 107 TRP A CA 1
ATOM 807 C C . TRP A 1 107 ? 1.284 -0.166 11.082 1.00 98.12 107 TRP A C 1
ATOM 809 O O . TRP A 1 107 ? 1.767 0.185 12.152 1.00 98.12 107 TRP A O 1
ATOM 819 N N . ALA A 1 108 ? 0.036 0.142 10.724 1.00 97.12 108 ALA A N 1
ATOM 820 C CA . ALA A 1 108 ? -0.900 0.844 11.592 1.00 97.12 108 ALA A CA 1
ATOM 821 C C . ALA A 1 108 ? -1.209 0.055 12.867 1.00 97.12 108 ALA A C 1
ATOM 823 O O . ALA A 1 108 ? -1.213 0.644 13.944 1.00 97.12 108 ALA A O 1
ATOM 824 N N . ALA A 1 109 ? -1.456 -1.252 12.751 1.00 97.75 109 ALA A N 1
ATOM 825 C CA . ALA A 1 109 ? -1.701 -2.111 13.903 1.00 97.75 109 ALA A CA 1
ATOM 826 C C . ALA A 1 109 ? -0.489 -2.126 14.844 1.00 97.75 109 ALA A C 1
ATOM 828 O O . ALA A 1 109 ? -0.635 -1.778 16.011 1.00 97.75 109 ALA A O 1
ATOM 829 N N . ASP A 1 110 ? 0.708 -2.395 14.311 1.00 98.31 110 ASP A N 1
ATOM 830 C CA . ASP A 1 110 ? 1.952 -2.404 15.090 1.00 98.31 110 ASP A CA 1
ATOM 831 C C . ASP A 1 110 ? 2.185 -1.058 15.808 1.00 98.31 110 ASP A C 1
ATOM 833 O O . ASP A 1 110 ? 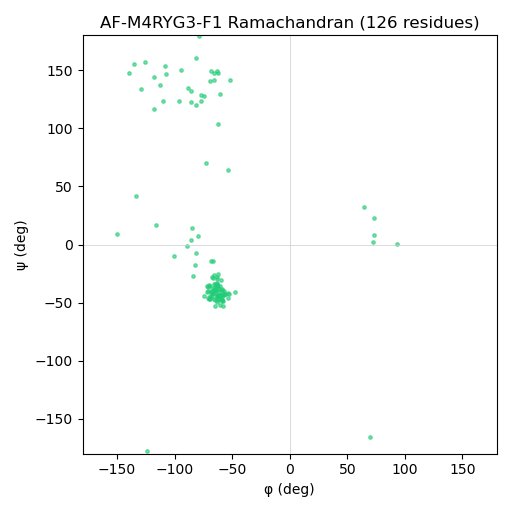2.577 -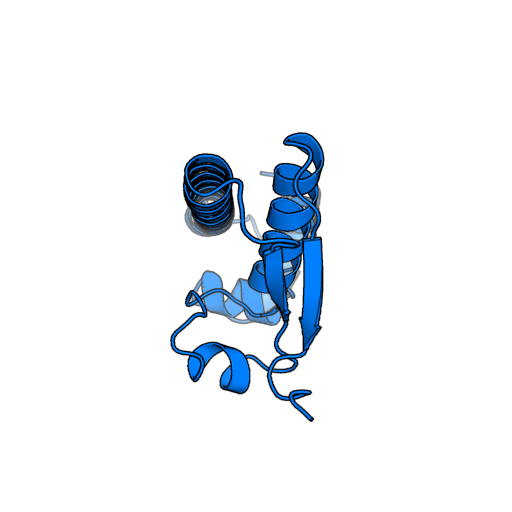1.021 16.977 1.00 98.31 110 ASP A O 1
ATOM 837 N N . ALA A 1 111 ? 1.934 0.064 15.123 1.00 97.50 111 ALA A N 1
ATOM 838 C CA . ALA A 1 111 ? 2.129 1.399 15.683 1.00 97.50 111 ALA A CA 1
ATOM 839 C C . ALA A 1 111 ? 1.097 1.752 16.768 1.00 97.50 111 ALA A C 1
ATOM 841 O O . ALA A 1 111 ? 1.454 2.342 17.784 1.00 97.50 111 ALA A O 1
ATOM 842 N N . LEU A 1 112 ? -0.172 1.378 16.587 1.00 95.81 112 LEU A N 1
ATOM 843 C CA . LEU A 1 112 ? -1.221 1.580 17.593 1.00 95.81 112 LEU A CA 1
ATOM 844 C C . LEU A 1 112 ? -0.989 0.707 18.834 1.00 95.81 112 LEU A C 1
ATOM 846 O O . LEU A 1 112 ? -1.095 1.196 19.959 1.00 95.81 112 LEU A O 1
ATOM 850 N N . GLU A 1 113 ? -0.609 -0.556 18.642 1.00 95.38 113 GLU A N 1
ATOM 851 C CA . GLU A 1 113 ? -0.278 -1.470 19.738 1.00 95.38 113 GLU A CA 1
ATOM 852 C C . GLU A 1 113 ? 0.934 -0.975 20.543 1.00 95.38 113 GLU A C 1
ATOM 854 O O . GLU A 1 113 ? 0.952 -1.090 21.771 1.00 95.38 113 GLU A O 1
ATOM 859 N N . ALA A 1 114 ? 1.921 -0.356 19.883 1.00 96.19 114 ALA A N 1
ATOM 860 C CA . ALA A 1 114 ? 3.060 0.274 20.554 1.00 96.19 114 ALA A CA 1
ATOM 861 C C . ALA A 1 114 ? 2.654 1.448 21.470 1.00 96.19 114 ALA A C 1
ATOM 863 O O . ALA A 1 114 ? 3.320 1.688 22.479 1.00 96.19 114 ALA A O 1
ATOM 864 N N . GLU A 1 115 ? 1.541 2.127 21.171 1.00 93.81 115 GLU A N 1
ATOM 865 C CA . GLU A 1 115 ? 0.922 3.160 22.019 1.00 93.81 115 GLU A CA 1
ATOM 866 C C . GLU A 1 115 ? -0.036 2.575 23.082 1.00 93.81 115 GLU A C 1
ATOM 868 O O . GLU A 1 115 ? -0.676 3.313 23.835 1.00 93.81 115 GLU A O 1
ATOM 873 N N . GLY A 1 116 ? -0.144 1.244 23.173 1.00 92.69 116 GLY A N 1
ATOM 874 C CA . GLY A 1 116 ? -1.039 0.552 24.103 1.00 92.69 116 GLY A CA 1
ATOM 875 C C . GLY A 1 116 ? -2.517 0.624 23.711 1.00 92.69 116 GLY A C 1
ATOM 876 O O . GLY A 1 116 ? -3.383 0.513 24.580 1.00 92.69 116 GLY A O 1
ATOM 877 N N . ILE A 1 117 ? -2.808 0.849 22.428 1.00 92.88 117 ILE A N 1
ATOM 878 C CA . ILE A 1 117 ? -4.165 0.890 21.881 1.00 92.88 117 ILE A CA 1
ATOM 879 C C . ILE A 1 117 ? -4.495 -0.483 21.290 1.00 92.88 117 ILE A C 1
ATOM 881 O O . ILE A 1 117 ? -3.791 -0.959 20.406 1.00 92.88 117 ILE A O 1
ATOM 885 N N . ASP A 1 118 ? -5.583 -1.098 21.758 1.00 93.56 118 ASP A N 1
ATOM 886 C CA . ASP A 1 118 ? -6.075 -2.366 21.207 1.00 93.56 118 ASP A CA 1
ATOM 887 C C . ASP A 1 118 ? -6.551 -2.181 19.755 1.00 93.56 118 ASP A C 1
ATOM 889 O O . ASP A 1 118 ? -7.180 -1.170 19.423 1.00 93.56 118 ASP A O 1
ATOM 893 N N . VAL A 1 119 ? -6.289 -3.169 18.896 1.00 95.06 119 VAL A N 1
ATOM 894 C CA . VAL A 1 119 ? -6.621 -3.132 17.464 1.00 95.06 119 VAL A CA 1
ATOM 895 C C . VAL A 1 119 ? -7.379 -4.389 17.054 1.00 95.06 119 VAL A C 1
ATOM 897 O O . VAL A 1 119 ? -6.945 -5.501 17.338 1.00 95.06 119 VAL A O 1
ATOM 900 N N . ASP A 1 120 ? -8.466 -4.203 16.306 1.00 95.06 120 ASP A N 1
ATOM 901 C CA . ASP A 1 120 ? -9.172 -5.278 15.608 1.00 95.06 120 ASP A CA 1
ATOM 902 C C . ASP A 1 120 ? -9.008 -5.095 14.095 1.00 95.06 120 ASP A C 1
ATOM 904 O O . ASP A 1 120 ? -9.120 -3.983 13.576 1.00 95.06 120 ASP A O 1
ATOM 908 N N . ILE A 1 121 ? -8.745 -6.182 13.363 1.00 95.06 121 ILE A N 1
ATOM 909 C CA . ILE A 1 121 ? -8.636 -6.162 11.898 1.00 95.06 121 ILE A CA 1
ATOM 910 C C . ILE A 1 121 ? -9.726 -7.047 11.301 1.00 95.06 121 ILE A C 1
ATOM 912 O O . ILE A 1 121 ? -9.702 -8.267 11.465 1.00 95.06 121 ILE A O 1
ATOM 916 N N . GLU A 1 122 ? -10.635 -6.448 10.535 1.00 94.50 122 GLU A N 1
ATOM 917 C CA . GLU A 1 122 ? -11.779 -7.149 9.940 1.00 94.50 122 GLU A CA 1
ATOM 918 C C . GLU A 1 122 ? -11.855 -6.961 8.424 1.00 94.50 122 GLU A C 1
ATOM 920 O O . GLU A 1 122 ? -11.337 -5.995 7.859 1.00 94.50 122 GLU A O 1
ATOM 925 N N . TRP A 1 123 ? -12.518 -7.892 7.734 1.00 93.56 123 TRP A N 1
ATOM 926 C CA . TRP A 1 123 ? -12.850 -7.704 6.325 1.00 93.56 123 TRP A CA 1
ATOM 927 C C . TRP A 1 123 ? -14.042 -6.758 6.194 1.00 93.56 123 TRP A C 1
ATOM 929 O O . TRP A 1 123 ? -15.095 -6.977 6.786 1.00 93.56 123 TRP A O 1
ATOM 939 N N . ALA A 1 124 ? -13.900 -5.733 5.361 1.00 89.12 124 ALA A N 1
ATOM 940 C CA . ALA A 1 124 ? -15.005 -4.855 5.019 1.00 89.12 124 ALA A CA 1
ATOM 941 C C . ALA A 1 124 ? -16.131 -5.661 4.350 1.00 89.12 124 ALA A C 1
ATOM 943 O O . ALA A 1 124 ? -15.889 -6.394 3.387 1.00 89.12 124 ALA A O 1
ATOM 944 N N . GLY A 1 125 ? -17.359 -5.494 4.845 1.00 77.19 125 GLY A N 1
ATOM 945 C CA . GLY A 1 125 ? -18.545 -6.193 4.343 1.00 77.19 125 GLY A CA 1
ATOM 946 C C . GLY A 1 125 ? -18.904 -7.492 5.071 1.00 77.19 125 GLY A C 1
ATOM 947 O O . GLY A 1 125 ? -19.915 -8.090 4.713 1.00 77.19 125 GLY A O 1
ATOM 948 N N . ASP A 1 126 ? -18.146 -7.894 6.098 1.00 67.19 126 ASP A N 1
ATOM 949 C CA . ASP A 1 126 ? -18.527 -8.980 7.020 1.00 67.19 126 ASP A CA 1
ATOM 950 C C . ASP A 1 126 ? -19.435 -8.472 8.177 1.00 67.19 126 ASP A C 1
ATOM 952 O O . ASP A 1 126 ? -19.656 -9.185 9.154 1.00 67.19 126 ASP A O 1
ATOM 956 N N . GLU A 1 127 ? -19.999 -7.258 8.064 1.00 56.91 127 GLU A N 1
ATOM 957 C CA . GLU A 1 127 ? -20.989 -6.700 9.001 1.00 56.91 127 GLU A CA 1
ATOM 958 C C . GLU A 1 127 ? -22.265 -7.571 9.003 1.00 56.91 127 GLU A C 1
ATOM 960 O O . GLU A 1 127 ? -23.064 -7.528 8.062 1.00 56.91 127 GLU A O 1
ATOM 965 N N . ALA A 1 128 ? -22.435 -8.388 10.047 1.00 41.34 128 ALA A N 1
ATOM 966 C CA . ALA A 1 128 ? -23.638 -9.182 10.317 1.00 41.34 128 ALA A CA 1
ATOM 967 C C . ALA A 1 128 ? -24.650 -8.425 11.190 1.00 41.34 128 ALA A C 1
ATOM 969 O O . ALA A 1 128 ? -24.219 -7.741 12.147 1.00 41.34 128 ALA A O 1
#

Sequence (128 aa):
MSPAEFDTRRRSLGLSVDETAALCGVQDRTVRRWQSGATPIPADASGALESLEDAMGLAVDELVTFATDRVAKGPVLLWRYRTQAEQDRSPHARSLPLGAHAMMIAWAADALEAEGIDVDIEWAGDEA